Protein AF-A0A7Z9QM88-F1 (afdb_monomer_lite)

Sequence (132 aa):
MKSFKELIENFIAEDSPVNSVGGGSIAGIGVGPDGEPGFRRAPLLRRKKRRKKFANYEVFVVNSKDYLNCLTAKNNSDRYSKFIHHEETAKKISEYAENNPGAPIIVEDESTGAMTYLKLGRDNLLSNMYGR

Radius of gyration: 27.77 Å; chains: 1; bounding box: 55×64×59 Å

Secondary structure (DSSP, 8-state):
---HHHHHHHHHHS------TTSS--TTS--STT---SS-HHHHHT---PPPEETTEEEEEE-HHHHHHHHSPPPTT--GGGT---HHHHHHHHHHHHHSTT--EEEEETTT--EEEEE--TT-HHHHHHT-

Foldseek 3Di:
DDDPVVVVVCVVVPDPPPPVVVPPDDPACQHDPNRDHDDDPVVVVPPPVDADDDPNHGEQEAEPQLVVLLVPADDPPDQSCVSGVPVVSSVVQVVVCVVDVFDWYKYAHPPPRDIDTSGHGCPDPVCVVVPD

pLDDT: mean 74.94, std 18.2, range [41.41, 96.5]

Structure (mmCIF, N/CA/C/O backbone):
data_AF-A0A7Z9QM88-F1
#
_entry.id   AF-A0A7Z9QM88-F1
#
loop_
_atom_site.group_PDB
_atom_site.id
_atom_site.type_symbol
_atom_site.label_atom_id
_atom_site.label_alt_id
_atom_site.label_comp_id
_atom_site.label_asym_id
_atom_site.label_entity_id
_atom_site.label_seq_id
_atom_site.pdbx_PDB_ins_code
_atom_site.Cartn_x
_atom_site.Cartn_y
_atom_site.Cartn_z
_atom_site.occupancy
_atom_site.B_iso_or_equiv
_atom_site.auth_seq_id
_atom_site.auth_comp_id
_atom_site.auth_asym_id
_atom_site.auth_atom_id
_atom_site.pdbx_PDB_model_num
ATOM 1 N N . MET A 1 1 ? -36.911 -54.981 -30.379 1.00 57.72 1 MET A N 1
ATOM 2 C CA . MET A 1 1 ? -36.050 -53.935 -29.782 1.00 57.72 1 MET A CA 1
ATOM 3 C C . MET A 1 1 ? -35.854 -52.868 -30.838 1.00 57.72 1 MET A C 1
ATOM 5 O O . MET A 1 1 ? -35.520 -53.244 -31.953 1.00 57.72 1 MET A O 1
ATOM 9 N N . LYS A 1 2 ? -36.135 -51.595 -30.534 1.00 62.03 2 LYS A N 1
ATOM 10 C CA . LYS A 1 2 ? -35.922 -50.503 -31.496 1.00 62.03 2 LYS A CA 1
ATOM 11 C C . LYS A 1 2 ? -34.424 -50.354 -31.760 1.00 62.03 2 LYS A C 1
ATOM 13 O O . LYS A 1 2 ? -33.626 -50.456 -30.827 1.00 62.03 2 LYS A O 1
ATOM 18 N N . SER A 1 3 ? -34.058 -50.174 -33.022 1.00 69.12 3 SER A N 1
ATOM 19 C CA . SER A 1 3 ? -32.667 -49.997 -33.438 1.00 69.12 3 SER A CA 1
ATOM 20 C C . SER A 1 3 ? -32.133 -48.661 -32.918 1.00 69.12 3 SER A C 1
ATOM 22 O O . SER A 1 3 ? -32.855 -47.667 -32.895 1.00 69.12 3 SER A O 1
ATOM 24 N N . PHE A 1 4 ? -30.852 -48.596 -32.545 1.00 72.12 4 PHE A N 1
ATOM 25 C CA . PHE A 1 4 ? -30.204 -47.336 -32.149 1.00 72.12 4 PHE A CA 1
ATOM 26 C C . PHE A 1 4 ? -30.321 -46.262 -33.247 1.00 72.12 4 PHE A C 1
ATOM 28 O O . PHE A 1 4 ? -30.406 -45.073 -32.957 1.00 72.12 4 PHE A O 1
ATOM 35 N N . LYS A 1 5 ? -30.411 -46.694 -34.513 1.00 71.12 5 LYS A N 1
ATOM 36 C CA . LYS A 1 5 ? -30.627 -45.821 -35.670 1.00 71.12 5 LYS A CA 1
ATOM 37 C C . LYS A 1 5 ? -32.025 -45.184 -35.675 1.00 71.12 5 LYS A C 1
ATOM 39 O O . LYS A 1 5 ? -32.123 -43.984 -35.883 1.00 71.12 5 LYS A O 1
ATOM 44 N N . GLU A 1 6 ? -33.067 -45.952 -35.343 1.00 69.12 6 GLU A N 1
ATOM 45 C CA . GLU A 1 6 ? -34.442 -45.435 -35.199 1.00 69.12 6 GLU A CA 1
ATOM 46 C C . GLU A 1 6 ? -34.578 -44.493 -33.996 1.00 69.12 6 GLU A C 1
ATOM 48 O O . GLU A 1 6 ? -35.414 -43.595 -33.990 1.00 69.12 6 GLU A O 1
ATOM 53 N N . LEU A 1 7 ? -33.773 -44.692 -32.950 1.00 68.69 7 LEU A N 1
ATOM 54 C CA . LEU A 1 7 ? -33.788 -43.832 -31.767 1.00 68.69 7 LEU A CA 1
ATOM 55 C C . LEU A 1 7 ? -33.165 -42.460 -32.070 1.00 68.69 7 LEU A C 1
ATOM 57 O O . LEU A 1 7 ? -33.707 -41.446 -31.645 1.00 68.69 7 LEU A O 1
ATOM 61 N N . ILE A 1 8 ? -32.087 -42.427 -32.862 1.00 70.81 8 ILE A N 1
ATOM 62 C CA . ILE A 1 8 ? -31.484 -41.182 -33.360 1.00 70.81 8 ILE A CA 1
ATOM 63 C C . ILE A 1 8 ? -32.417 -40.469 -34.348 1.00 70.81 8 ILE A C 1
ATOM 65 O O . ILE A 1 8 ? -32.580 -39.258 -34.246 1.00 70.81 8 ILE A O 1
ATOM 69 N N . GLU A 1 9 ? -33.050 -41.193 -35.275 1.00 65.12 9 GLU A N 1
ATOM 70 C CA . GLU A 1 9 ? -33.986 -40.593 -36.238 1.00 65.12 9 GLU A CA 1
ATOM 71 C C . GLU A 1 9 ? -35.195 -39.958 -35.549 1.00 65.12 9 GLU A C 1
ATOM 73 O O . GLU A 1 9 ? -35.526 -38.821 -35.867 1.00 65.12 9 GLU A O 1
ATOM 78 N N . ASN A 1 10 ? -35.794 -40.616 -34.552 1.00 63.62 10 ASN A N 1
ATOM 79 C CA . ASN A 1 10 ? -36.896 -40.021 -33.789 1.00 63.62 10 ASN A CA 1
ATOM 80 C C . ASN A 1 10 ? -36.445 -38.803 -32.964 1.00 63.62 10 ASN A C 1
ATOM 82 O O . ASN A 1 10 ? -37.188 -37.837 -32.872 1.00 63.62 10 ASN A O 1
ATOM 86 N N . PHE A 1 11 ? -35.221 -38.800 -32.423 1.00 64.81 11 PHE A N 1
ATOM 87 C CA . PHE A 1 11 ? -34.681 -37.653 -31.676 1.00 64.81 11 PHE A CA 1
ATOM 88 C C . PHE A 1 11 ? -34.380 -36.431 -32.564 1.00 64.81 11 PHE A C 1
ATOM 90 O O . PHE A 1 11 ? -34.312 -35.308 -32.075 1.00 64.81 11 PHE A O 1
ATOM 97 N N . ILE A 1 12 ? -34.157 -36.644 -33.864 1.00 62.44 12 ILE A N 1
ATOM 98 C CA . ILE A 1 12 ? -33.917 -35.573 -34.843 1.00 62.44 12 ILE A CA 1
ATOM 99 C C . ILE A 1 12 ? -35.228 -35.148 -35.532 1.00 62.44 12 ILE A C 1
ATOM 101 O O . ILE A 1 12 ? -35.357 -33.986 -35.915 1.00 62.44 12 ILE A O 1
ATOM 105 N N . ALA A 1 13 ? -36.189 -36.065 -35.697 1.00 57.75 13 ALA A N 1
ATOM 106 C CA . ALA A 1 13 ? -37.441 -35.835 -36.421 1.00 57.75 13 ALA A CA 1
ATOM 107 C C . ALA A 1 13 ? -38.603 -35.340 -35.539 1.00 57.75 13 ALA A C 1
ATOM 109 O O . ALA A 1 13 ? -39.442 -34.587 -36.031 1.00 57.75 13 ALA A O 1
ATOM 110 N N . GLU A 1 14 ? -38.659 -35.717 -34.258 1.00 54.06 14 GLU A N 1
ATOM 111 C CA . GLU A 1 14 ? -39.598 -35.148 -33.288 1.00 54.06 14 GLU A CA 1
ATOM 112 C C . GLU A 1 14 ? -38.903 -34.043 -32.496 1.00 54.06 14 GLU A C 1
ATOM 114 O O . GLU A 1 14 ? -38.183 -34.290 -31.533 1.00 54.06 14 GLU A O 1
ATOM 119 N N . ASP A 1 15 ? -39.161 -32.808 -32.921 1.00 54.88 15 ASP A N 1
ATOM 120 C CA . ASP A 1 15 ? -38.884 -31.604 -32.149 1.00 54.88 15 ASP A CA 1
ATOM 121 C C . ASP A 1 15 ? -37.387 -31.408 -31.852 1.00 54.88 15 ASP A C 1
ATOM 123 O O . ASP A 1 15 ? -36.917 -31.399 -30.711 1.00 54.88 15 ASP A O 1
ATOM 127 N N . SER A 1 16 ? -36.618 -31.093 -32.904 1.00 41.41 16 SER A N 1
ATOM 128 C CA . SER A 1 16 ? -35.575 -30.082 -32.707 1.00 41.41 16 SER A CA 1
ATOM 129 C C . SER A 1 16 ? -36.221 -28.970 -31.879 1.00 41.41 16 SER A C 1
ATOM 131 O O . SER A 1 16 ? -37.258 -28.481 -32.335 1.00 41.41 16 SER A O 1
ATOM 133 N N . PRO A 1 17 ? -35.707 -28.573 -30.701 1.00 46.41 17 PRO A N 1
ATOM 134 C CA . PRO A 1 17 ? -36.257 -27.431 -30.002 1.00 46.41 17 PRO A CA 1
ATOM 135 C C . PRO A 1 17 ? -35.959 -26.218 -30.879 1.00 46.41 17 PRO A C 1
ATOM 137 O O . PRO A 1 17 ? -34.947 -25.544 -30.724 1.00 46.41 17 PRO A O 1
ATOM 140 N N . VAL A 1 18 ? -36.829 -25.961 -31.853 1.00 47.91 18 VAL A N 1
ATOM 141 C CA . VAL A 1 18 ? -36.898 -24.730 -32.614 1.00 47.91 18 VAL A CA 1
ATOM 142 C C . VAL A 1 18 ? -37.536 -23.770 -31.635 1.00 47.91 18 VAL A C 1
ATOM 144 O O . VAL A 1 18 ? -38.703 -23.403 -31.706 1.00 47.91 18 VAL A O 1
ATOM 147 N N . ASN A 1 19 ? -36.719 -23.334 -30.686 1.00 51.91 19 ASN A N 1
ATOM 148 C CA . ASN A 1 19 ? -36.870 -22.064 -30.016 1.00 51.91 19 ASN A CA 1
ATOM 149 C C . ASN A 1 19 ? -36.624 -20.960 -31.056 1.00 51.91 19 ASN A C 1
ATOM 151 O O . ASN A 1 19 ? -35.734 -20.125 -30.910 1.00 51.91 19 ASN A O 1
ATOM 155 N N . SER A 1 20 ? -37.437 -20.944 -32.118 1.00 52.47 20 SER A N 1
ATOM 156 C CA . SER A 1 20 ? -37.607 -19.783 -32.976 1.00 52.47 20 SER A CA 1
ATOM 157 C C . SER A 1 20 ? -38.345 -18.733 -32.156 1.00 52.47 20 SER A C 1
ATOM 159 O O . SER A 1 20 ? -39.539 -18.483 -32.284 1.00 52.47 20 SER A O 1
ATOM 161 N N . VAL A 1 21 ? -37.594 -18.117 -31.254 1.00 50.94 21 VAL A N 1
ATOM 162 C CA . VAL A 1 21 ? -37.956 -16.908 -30.535 1.00 50.94 21 VAL A CA 1
ATOM 163 C C . VAL A 1 21 ? -37.594 -15.730 -31.447 1.00 50.94 21 VAL A C 1
ATOM 165 O O . VAL A 1 21 ? -36.744 -14.899 -31.148 1.00 50.94 21 VAL A O 1
ATOM 168 N N . GLY A 1 22 ? -38.183 -15.720 -32.641 1.00 49.12 22 GLY A N 1
ATOM 169 C CA . GLY A 1 22 ? -37.988 -14.678 -33.655 1.00 49.12 22 GLY A CA 1
ATOM 170 C C . GLY A 1 22 ? -39.256 -13.875 -33.948 1.00 49.12 22 GLY A C 1
ATOM 171 O O . GLY A 1 22 ? -39.210 -12.896 -34.683 1.00 49.12 22 GLY A O 1
ATOM 172 N N . GLY A 1 23 ? -40.397 -14.266 -33.374 1.00 48.84 23 GLY A N 1
ATOM 173 C CA . GLY A 1 23 ? -41.693 -13.619 -33.579 1.00 48.84 23 GLY A CA 1
ATOM 174 C C . GLY A 1 23 ? -41.954 -12.492 -32.584 1.00 48.84 23 GLY A C 1
ATOM 175 O O . GLY A 1 23 ? -42.834 -12.637 -31.748 1.00 48.84 23 GLY A O 1
ATOM 176 N N . GLY A 1 24 ? -41.141 -11.432 -32.636 1.00 51.56 24 GLY A N 1
ATOM 177 C CA . GLY A 1 24 ? -41.333 -10.039 -32.173 1.00 51.56 24 GLY A CA 1
ATOM 178 C C . GLY A 1 24 ? -42.417 -9.609 -31.159 1.00 51.56 24 GLY A C 1
ATOM 179 O O . GLY A 1 24 ? -42.832 -8.455 -31.211 1.00 51.56 24 GLY A O 1
ATOM 180 N N . SER A 1 25 ? -42.923 -10.445 -30.250 1.00 49.22 25 SE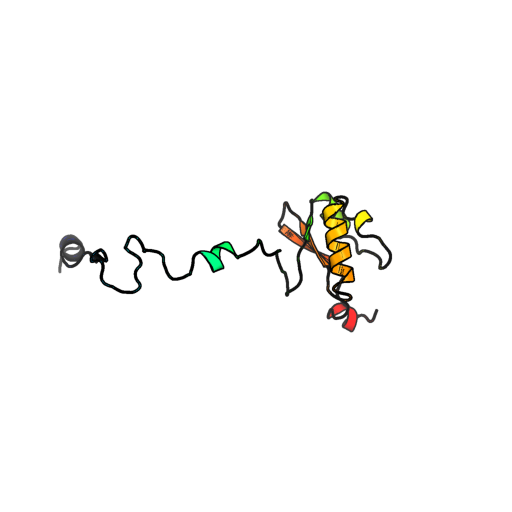R A N 1
ATOM 181 C CA . SER A 1 25 ? -44.001 -10.062 -29.314 1.00 49.22 25 SER A CA 1
ATOM 182 C C . SER A 1 25 ? -43.891 -10.692 -27.920 1.00 49.22 25 SER A C 1
ATOM 184 O O . SER A 1 25 ? -44.776 -10.508 -27.088 1.00 49.22 25 SER A O 1
ATOM 186 N N . ILE A 1 26 ? -42.790 -11.388 -27.618 1.00 46.53 26 ILE A N 1
ATOM 187 C CA . ILE A 1 26 ? -42.512 -11.901 -26.269 1.00 46.53 26 ILE A CA 1
ATOM 188 C C . ILE A 1 26 ? -41.725 -10.834 -25.499 1.00 46.53 26 ILE A C 1
ATOM 190 O O . ILE A 1 26 ? -40.528 -10.632 -25.719 1.00 46.53 26 ILE A O 1
ATOM 194 N N . ALA A 1 27 ? -42.412 -10.134 -24.595 1.00 48.75 27 ALA A N 1
ATOM 195 C CA . ALA A 1 27 ? -41.799 -9.177 -23.682 1.00 48.75 27 ALA A CA 1
ATOM 196 C C . ALA A 1 27 ? -40.774 -9.894 -22.784 1.00 48.75 27 ALA A C 1
ATOM 198 O O . ALA A 1 27 ? -41.144 -10.663 -21.901 1.00 48.75 27 ALA A O 1
ATOM 199 N N . GLY A 1 28 ? -39.482 -9.646 -23.020 1.00 51.34 28 GLY A N 1
ATOM 200 C CA . GLY A 1 28 ? -38.397 -10.087 -22.134 1.00 51.34 28 GLY A CA 1
ATOM 201 C C . GLY A 1 28 ? -37.245 -10.855 -22.783 1.00 51.34 28 GLY A C 1
ATOM 202 O O . GLY A 1 28 ? -36.259 -11.102 -22.097 1.00 51.34 28 GLY A O 1
ATOM 203 N N . ILE A 1 29 ? -37.315 -11.202 -24.073 1.00 49.94 29 ILE A N 1
ATOM 204 C CA . ILE A 1 29 ? -36.311 -12.089 -24.698 1.00 49.94 29 ILE A CA 1
ATOM 205 C C . ILE A 1 29 ? -35.331 -11.391 -25.662 1.00 49.94 29 ILE A C 1
ATOM 207 O O . ILE A 1 29 ? -34.378 -12.006 -26.124 1.00 49.94 29 ILE A O 1
ATOM 211 N N . GLY A 1 30 ? -35.508 -10.086 -25.904 1.00 52.19 30 GLY A N 1
ATOM 212 C CA . GLY A 1 30 ? -34.460 -9.229 -26.472 1.00 52.19 30 GLY A CA 1
ATOM 213 C C . GLY A 1 30 ? -34.168 -9.397 -27.967 1.00 52.19 30 GLY A C 1
ATOM 214 O O . GLY A 1 30 ? -33.007 -9.309 -28.351 1.00 52.19 30 GLY A O 1
ATOM 215 N N . VAL A 1 31 ? -35.179 -9.595 -28.822 1.00 51.69 31 VAL A N 1
ATOM 216 C CA . VAL A 1 31 ? -34.986 -9.630 -30.287 1.00 51.69 31 VAL A CA 1
ATOM 217 C C . VAL A 1 31 ? -35.862 -8.567 -30.959 1.00 51.69 31 VAL A C 1
ATOM 219 O O . VAL A 1 31 ? -37.043 -8.776 -31.219 1.00 51.69 31 VAL A O 1
ATOM 222 N N . GLY A 1 32 ? -35.277 -7.392 -31.184 1.00 48.47 32 GLY A N 1
ATOM 223 C CA . GLY A 1 32 ? -35.864 -6.228 -31.856 1.00 48.47 32 GLY A CA 1
ATOM 224 C C . GLY A 1 32 ? -34.818 -5.108 -31.978 1.00 48.47 32 GLY A C 1
ATOM 225 O O . GLY A 1 32 ? -33.732 -5.247 -31.424 1.00 48.47 32 GLY A O 1
ATOM 226 N N . PRO A 1 33 ? -35.083 -3.993 -32.677 1.00 51.25 33 PRO A N 1
ATOM 227 C CA . PRO A 1 33 ? -34.171 -2.838 -32.704 1.00 51.25 33 PRO A CA 1
ATOM 228 C C . PRO A 1 33 ? -33.999 -2.171 -31.322 1.00 51.25 33 PRO A C 1
ATOM 230 O O . PRO A 1 33 ? -32.973 -1.543 -31.074 1.00 51.25 33 PRO A O 1
ATOM 233 N N . ASP A 1 34 ? -34.945 -2.405 -30.405 1.00 51.03 34 ASP A N 1
ATOM 234 C CA . ASP A 1 34 ? -34.849 -2.143 -28.956 1.00 51.03 34 ASP A CA 1
ATOM 235 C C . ASP A 1 34 ? -34.380 -3.384 -28.157 1.00 51.03 34 ASP A C 1
ATOM 237 O O . ASP A 1 34 ? -34.601 -3.511 -26.951 1.00 51.03 34 ASP A O 1
ATOM 241 N N . GLY A 1 35 ? -33.760 -4.343 -28.849 1.00 55.16 35 GLY A N 1
ATOM 242 C CA . GLY A 1 35 ? -33.271 -5.627 -28.361 1.00 55.16 35 GLY A CA 1
ATOM 243 C C . GLY A 1 35 ? -32.024 -5.492 -27.508 1.00 55.16 35 GLY A C 1
ATOM 244 O O . GLY A 1 35 ? -30.939 -5.915 -27.899 1.00 55.16 35 GLY A O 1
ATOM 245 N N . GLU A 1 36 ? -32.190 -4.953 -26.307 1.00 61.72 36 GLU A N 1
ATOM 246 C CA . GLU A 1 36 ? -31.201 -5.132 -25.258 1.00 61.72 36 GLU A CA 1
ATOM 247 C C . GLU A 1 36 ? -31.800 -5.824 -24.033 1.00 61.72 36 GLU A C 1
ATOM 249 O O . GLU A 1 36 ? -32.789 -5.356 -23.460 1.00 61.72 36 GLU A O 1
ATOM 254 N N . PRO A 1 37 ? -31.181 -6.928 -23.583 1.00 51.75 37 PRO A N 1
ATOM 255 C CA . PRO A 1 37 ? -31.447 -7.510 -22.282 1.00 51.75 37 PRO A CA 1
ATOM 256 C C . PRO A 1 37 ? -31.279 -6.466 -21.164 1.00 51.75 37 PRO A C 1
ATOM 258 O O . PRO A 1 37 ? -30.174 -6.031 -20.849 1.00 51.75 37 PRO A O 1
ATOM 261 N N . GLY A 1 38 ? -32.386 -6.096 -20.521 1.00 52.88 38 GLY A N 1
ATOM 262 C CA . GLY A 1 38 ? -32.506 -6.094 -19.058 1.00 52.88 38 GLY A CA 1
ATOM 263 C C . GLY A 1 38 ? -31.683 -5.116 -18.210 1.00 52.88 38 GLY A C 1
ATOM 264 O O . GLY A 1 38 ? -31.834 -5.147 -16.995 1.00 52.88 38 GLY A O 1
ATOM 265 N N . PHE A 1 39 ? -30.872 -4.223 -18.772 1.00 49.47 39 PHE A N 1
ATOM 266 C CA . PHE A 1 39 ? -30.289 -3.098 -18.037 1.00 49.47 39 PHE A CA 1
ATOM 267 C C . PHE A 1 39 ? -30.193 -1.890 -18.961 1.00 49.47 39 PHE A C 1
ATOM 269 O O . PHE A 1 39 ? -29.672 -1.989 -20.067 1.00 49.47 39 PHE A O 1
ATOM 276 N N . ARG A 1 40 ? -30.640 -0.714 -18.496 1.00 53.56 40 ARG A N 1
ATOM 277 C CA . ARG A 1 40 ? -30.309 0.561 -19.154 1.00 53.56 40 ARG A CA 1
ATOM 278 C C . ARG A 1 40 ? -28.795 0.541 -19.457 1.00 53.56 40 ARG A C 1
ATOM 280 O O . ARG A 1 40 ? -28.013 0.252 -18.554 1.00 53.56 40 ARG A O 1
ATOM 287 N N . ARG A 1 41 ? -28.354 0.872 -20.679 1.00 53.72 41 ARG A N 1
ATOM 288 C CA . ARG A 1 41 ? -26.911 0.968 -21.023 1.00 53.72 41 ARG A CA 1
ATOM 289 C C . ARG A 1 41 ? -26.113 1.784 -19.990 1.00 53.72 41 ARG A C 1
ATOM 291 O O . ARG A 1 41 ? -24.955 1.497 -19.699 1.00 53.72 41 ARG A O 1
ATOM 298 N N . ALA A 1 42 ? -26.760 2.777 -19.373 1.00 56.38 42 ALA A N 1
ATOM 299 C CA . ALA A 1 42 ? -26.167 3.682 -18.394 1.00 56.38 42 ALA A CA 1
ATOM 300 C C . ALA A 1 42 ? -25.572 3.000 -17.132 1.00 56.38 42 ALA A C 1
ATOM 302 O O . ALA A 1 42 ? -24.403 3.251 -16.853 1.00 56.38 42 ALA A O 1
ATOM 303 N N . PRO A 1 43 ? -26.280 2.171 -16.335 1.00 54.81 43 PRO A N 1
ATOM 304 C CA . PRO A 1 43 ? -25.693 1.492 -15.172 1.00 54.81 43 PRO A CA 1
ATOM 305 C C . PRO A 1 43 ? -24.541 0.526 -15.493 1.00 54.81 43 PRO A 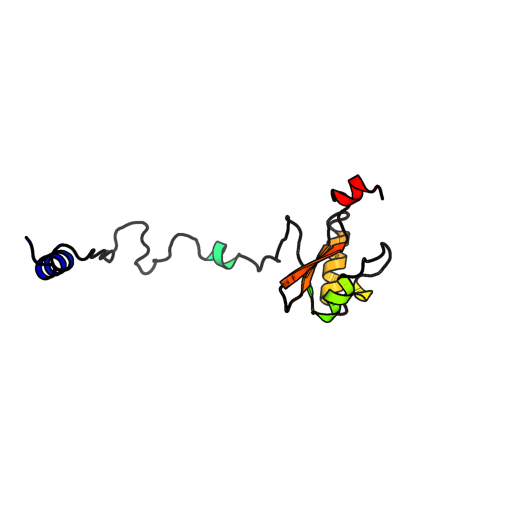C 1
ATOM 307 O O . PRO A 1 43 ? -23.609 0.446 -14.694 1.00 54.81 43 PRO A O 1
ATOM 310 N N . LEU A 1 44 ? -24.550 -0.148 -16.649 1.00 55.81 44 LEU A N 1
ATOM 311 C CA . LEU A 1 44 ? -23.447 -1.025 -17.074 1.00 55.81 44 LEU A CA 1
ATOM 312 C C . LEU A 1 44 ? -22.192 -0.224 -17.459 1.00 55.81 44 LEU A C 1
ATOM 314 O O . LEU A 1 44 ? -21.095 -0.537 -16.999 1.00 55.81 44 LEU A O 1
ATOM 318 N N . LEU A 1 45 ? -22.358 0.868 -18.214 1.00 57.53 45 LEU A N 1
ATOM 319 C CA . LEU A 1 45 ? -21.264 1.777 -18.586 1.00 57.53 45 LEU A CA 1
ATOM 320 C C . LEU A 1 45 ? -20.732 2.594 -17.391 1.00 57.53 45 LEU A C 1
ATOM 322 O O . LEU A 1 45 ? -19.567 2.982 -17.363 1.00 57.53 45 LEU A O 1
ATOM 326 N N . ARG A 1 46 ? -21.564 2.835 -16.366 1.00 54.47 46 ARG A N 1
ATOM 327 C CA . ARG A 1 46 ? -21.196 3.556 -15.131 1.00 54.47 46 ARG A CA 1
ATOM 328 C C . ARG A 1 46 ? -20.520 2.686 -14.080 1.00 54.47 46 ARG A C 1
ATOM 330 O O . ARG A 1 46 ? -20.257 3.180 -12.979 1.00 54.47 46 ARG A O 1
ATOM 337 N N . ARG A 1 47 ? -20.163 1.437 -14.387 1.00 59.19 47 ARG A N 1
ATOM 338 C CA . ARG A 1 47 ? -19.225 0.674 -13.558 1.00 59.19 47 ARG A CA 1
ATOM 339 C C . ARG A 1 47 ? -17.819 1.261 -13.740 1.00 59.19 47 ARG A C 1
ATOM 341 O O . ARG A 1 47 ? -16.939 0.617 -14.300 1.00 59.19 47 ARG A O 1
ATOM 348 N N . LYS A 1 48 ? -17.621 2.509 -13.270 1.00 57.56 48 LYS A N 1
ATOM 349 C CA . LYS A 1 48 ? -16.312 3.157 -13.077 1.00 57.56 48 LYS A CA 1
ATOM 350 C C . LYS A 1 48 ? -15.366 2.081 -12.579 1.00 57.56 48 LYS A C 1
ATOM 352 O O . LYS A 1 48 ? -15.745 1.382 -11.642 1.00 57.56 48 LYS A O 1
ATOM 357 N N . LYS A 1 49 ? -14.199 1.937 -13.214 1.00 60.53 49 LYS A N 1
ATOM 358 C CA . LYS A 1 49 ? -13.171 0.931 -12.911 1.00 60.53 49 LYS A CA 1
ATOM 359 C C . LYS A 1 49 ? -12.945 0.884 -11.395 1.00 60.53 49 LYS A C 1
ATOM 361 O O . LYS A 1 49 ? -12.207 1.698 -10.845 1.00 60.53 49 LYS A O 1
ATOM 366 N N . ARG A 1 50 ? -13.682 0.009 -10.701 1.00 70.25 50 ARG A N 1
ATOM 367 C CA . ARG A 1 50 ? -13.626 -0.093 -9.243 1.00 70.25 50 ARG A CA 1
ATOM 368 C C . ARG A 1 50 ? -12.258 -0.673 -8.945 1.00 70.25 50 ARG A C 1
ATOM 370 O O . ARG A 1 50 ? -11.881 -1.677 -9.550 1.00 70.25 50 ARG A O 1
ATOM 377 N N . ARG A 1 51 ? -11.511 -0.019 -8.058 1.00 81.25 51 ARG A N 1
ATOM 378 C CA . ARG A 1 51 ? -10.256 -0.580 -7.558 1.00 81.25 51 ARG A CA 1
ATOM 379 C C . ARG A 1 51 ? -10.541 -1.955 -6.962 1.00 81.25 51 ARG A C 1
ATOM 381 O O . ARG A 1 51 ? -11.630 -2.182 -6.420 1.00 81.25 51 ARG A O 1
ATOM 388 N N . LYS A 1 52 ? -9.579 -2.866 -7.105 1.00 90.81 52 LYS A N 1
ATOM 389 C CA . LYS A 1 52 ? -9.661 -4.183 -6.478 1.00 90.81 52 LYS A CA 1
ATOM 390 C C . LYS A 1 52 ? -9.820 -3.993 -4.971 1.00 90.81 52 LYS A C 1
ATOM 392 O O . LYS A 1 52 ? -9.266 -3.056 -4.394 1.00 90.81 52 LYS A O 1
ATOM 397 N N . LYS A 1 53 ? -10.618 -4.862 -4.359 1.00 92.81 53 LYS A N 1
ATOM 398 C CA . LYS A 1 53 ? -10.831 -4.869 -2.917 1.00 92.81 53 LYS A CA 1
ATOM 399 C C . LYS A 1 53 ? -10.523 -6.242 -2.349 1.00 92.81 53 LYS A C 1
ATOM 401 O O . LYS A 1 53 ? -10.862 -7.242 -2.975 1.00 92.81 53 LYS A O 1
ATOM 406 N N . PHE A 1 54 ? -9.962 -6.269 -1.151 1.00 92.12 54 PHE A N 1
ATOM 407 C CA . PHE A 1 54 ? -9.764 -7.472 -0.355 1.00 92.12 54 PHE A CA 1
ATOM 408 C C . PHE A 1 54 ? -10.267 -7.204 1.059 1.00 92.12 54 PHE A C 1
ATOM 410 O O . PHE A 1 54 ? -9.943 -6.170 1.639 1.00 92.12 54 PHE A O 1
ATOM 417 N N . ALA A 1 55 ? -11.105 -8.098 1.592 1.00 88.88 55 ALA A N 1
ATOM 418 C CA . ALA A 1 55 ? -11.739 -7.920 2.903 1.00 88.88 55 ALA A CA 1
ATOM 419 C C . ALA A 1 55 ? -12.356 -6.512 3.093 1.00 88.88 55 ALA A C 1
ATOM 421 O O . ALA A 1 55 ? -12.216 -5.893 4.139 1.00 88.88 55 ALA A O 1
ATOM 422 N N . ASN A 1 56 ? -13.018 -5.993 2.048 1.00 89.75 56 ASN A N 1
ATOM 423 C CA . ASN A 1 56 ? -13.619 -4.650 1.969 1.00 89.75 56 ASN A CA 1
ATOM 424 C C . ASN A 1 56 ? -12.645 -3.445 1.888 1.00 89.75 56 ASN A C 1
ATOM 426 O O . ASN A 1 56 ? -13.097 -2.325 1.629 1.00 89.75 56 ASN A O 1
ATOM 430 N N . TYR A 1 57 ? -11.334 -3.664 1.990 1.00 91.81 57 TYR A N 1
ATOM 431 C CA . TYR A 1 57 ? -10.296 -2.635 1.856 1.00 91.81 57 TYR A CA 1
ATOM 432 C C . TYR A 1 57 ? -9.745 -2.538 0.432 1.00 91.81 57 TYR A C 1
ATOM 434 O O . TYR A 1 57 ? -9.829 -3.498 -0.332 1.00 91.81 57 TYR A O 1
ATOM 442 N N . GLU A 1 58 ? -9.213 -1.372 0.049 1.00 92.81 58 GLU A N 1
ATOM 443 C CA . GLU A 1 58 ? -8.616 -1.172 -1.279 1.00 92.81 58 GLU A CA 1
ATOM 444 C C . GLU A 1 58 ? -7.262 -1.882 -1.415 1.00 92.81 58 GLU A C 1
ATOM 446 O O . GLU A 1 58 ? -6.450 -1.879 -0.490 1.00 92.81 58 GLU A O 1
ATOM 451 N N . VAL A 1 59 ? -7.028 -2.470 -2.592 1.00 95.19 59 VAL A N 1
ATOM 452 C CA . VAL A 1 59 ? -5.768 -3.130 -2.958 1.00 95.19 59 VAL A CA 1
ATOM 453 C C . VAL A 1 59 ? -5.023 -2.277 -3.980 1.00 95.19 59 VAL A C 1
ATOM 455 O O . VAL A 1 59 ? -5.588 -1.888 -5.009 1.00 95.19 59 VAL A O 1
ATOM 458 N N . PHE A 1 60 ? -3.749 -2.001 -3.701 1.00 95.06 60 PHE A N 1
ATOM 459 C CA . PHE A 1 60 ? -2.869 -1.212 -4.560 1.00 95.06 60 PHE A CA 1
ATOM 460 C C . PHE A 1 60 ? -1.943 -2.125 -5.356 1.00 95.06 60 PHE A C 1
ATOM 462 O O . PHE A 1 60 ? -1.127 -2.837 -4.781 1.00 95.06 60 PHE A O 1
ATOM 469 N N . VAL A 1 61 ? -2.059 -2.085 -6.682 1.00 94.75 61 VAL A N 1
ATOM 470 C CA . VAL A 1 61 ? -1.163 -2.827 -7.577 1.00 94.75 61 VAL A CA 1
ATOM 471 C C . VAL A 1 61 ? 0.160 -2.074 -7.700 1.00 94.75 61 VAL A C 1
ATOM 473 O O . VAL A 1 61 ? 0.156 -0.864 -7.950 1.00 94.75 61 VAL A O 1
ATOM 476 N N . VAL A 1 62 ? 1.274 -2.778 -7.516 1.00 95.06 62 VAL A N 1
ATOM 477 C CA . VAL A 1 62 ? 2.638 -2.241 -7.607 1.00 95.06 62 VAL A CA 1
ATOM 478 C C . VAL A 1 62 ? 3.522 -3.134 -8.475 1.00 95.06 62 VAL A C 1
ATOM 480 O O . VAL A 1 62 ? 3.210 -4.301 -8.708 1.00 95.06 62 VAL A O 1
ATOM 483 N N . ASN A 1 63 ? 4.661 -2.591 -8.903 1.00 95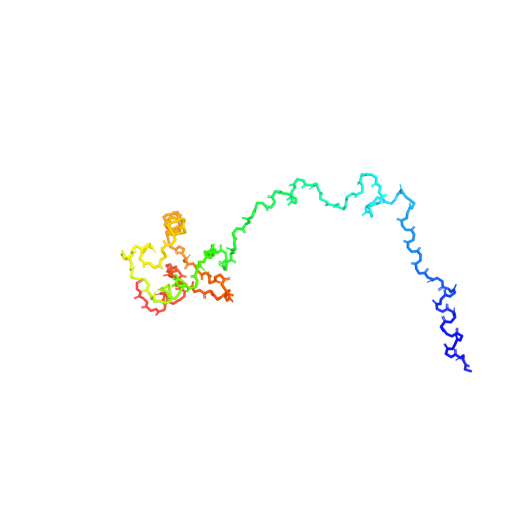.88 63 ASN A N 1
ATOM 484 C CA . ASN A 1 63 ? 5.691 -3.364 -9.584 1.00 95.88 63 ASN A CA 1
ATOM 485 C C . ASN A 1 63 ? 6.329 -4.396 -8.646 1.00 95.88 63 ASN A C 1
ATOM 487 O O . ASN A 1 63 ? 6.479 -4.151 -7.447 1.00 95.88 63 ASN A O 1
ATOM 491 N N . SER A 1 64 ? 6.799 -5.509 -9.202 1.00 94.31 64 SER A N 1
ATOM 492 C CA . SER A 1 64 ? 7.428 -6.593 -8.444 1.00 94.31 64 SER A CA 1
ATOM 493 C C . SER A 1 64 ? 8.603 -6.150 -7.572 1.00 94.31 64 SE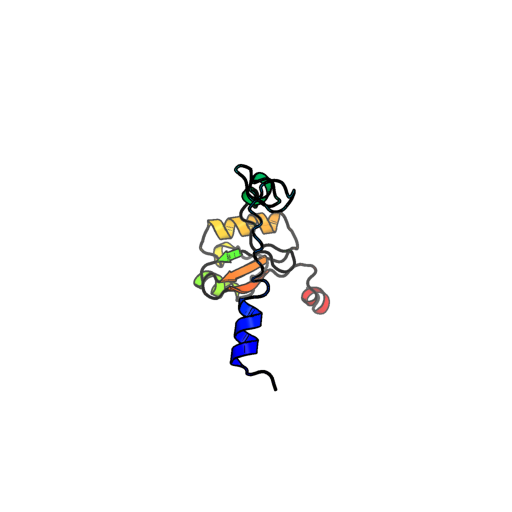R A C 1
ATOM 495 O O . SER A 1 64 ? 8.765 -6.658 -6.465 1.00 94.31 64 SER A O 1
ATOM 497 N N . LYS A 1 65 ? 9.401 -5.162 -8.001 1.00 93.31 65 LYS A N 1
ATOM 498 C CA . LYS A 1 65 ? 10.490 -4.618 -7.167 1.00 93.31 65 LYS A CA 1
ATOM 499 C C . LYS A 1 65 ? 9.962 -3.908 -5.918 1.00 93.31 65 LYS A C 1
ATOM 501 O O . LYS A 1 65 ? 10.472 -4.131 -4.823 1.00 93.31 65 LYS A O 1
ATOM 506 N N . ASP A 1 66 ? 8.927 -3.088 -6.079 1.00 93.62 66 ASP A N 1
ATOM 507 C CA . ASP A 1 66 ? 8.287 -2.371 -4.972 1.00 93.62 66 ASP A CA 1
ATOM 508 C C . ASP A 1 66 ? 7.550 -3.342 -4.039 1.00 93.62 66 ASP A C 1
ATOM 510 O O . ASP A 1 66 ? 7.587 -3.183 -2.818 1.00 93.62 66 ASP A O 1
ATOM 514 N N . TYR A 1 67 ? 6.940 -4.393 -4.596 1.00 94.50 67 TYR A N 1
ATOM 5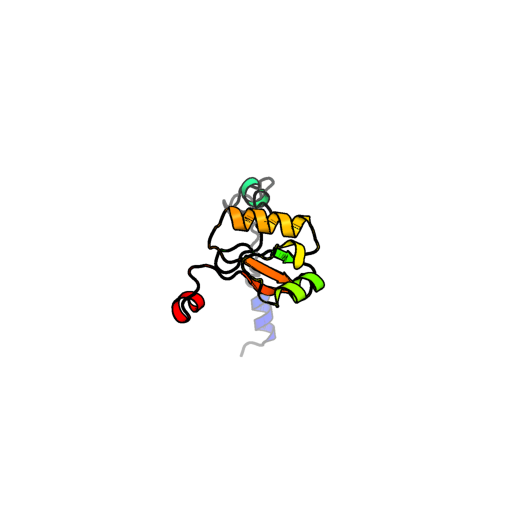15 C CA . TYR A 1 67 ? 6.305 -5.459 -3.822 1.00 94.50 67 TYR A CA 1
ATOM 516 C C . TYR A 1 67 ? 7.294 -6.150 -2.876 1.00 94.50 67 TYR A C 1
ATOM 518 O O . TYR A 1 67 ? 6.993 -6.316 -1.694 1.00 94.50 67 TYR A O 1
ATOM 526 N N . LEU A 1 68 ? 8.493 -6.497 -3.357 1.00 92.44 68 LEU A N 1
ATOM 527 C CA . LEU A 1 68 ? 9.527 -7.123 -2.526 1.00 92.44 68 LEU A CA 1
ATOM 528 C C . LEU A 1 68 ? 9.938 -6.230 -1.350 1.00 92.44 68 LEU A C 1
ATOM 530 O O . LEU A 1 68 ? 10.094 -6.721 -0.233 1.00 92.44 68 LEU A O 1
ATOM 534 N N . ASN A 1 69 ? 10.031 -4.914 -1.560 1.00 91.56 69 ASN A N 1
ATOM 535 C CA . ASN A 1 69 ? 10.284 -3.969 -0.471 1.00 91.56 69 ASN A CA 1
ATOM 536 C C . ASN A 1 69 ? 9.133 -3.966 0.551 1.00 91.56 69 ASN A C 1
ATOM 538 O O . ASN A 1 69 ? 9.379 -3.882 1.754 1.00 91.56 69 ASN A O 1
ATOM 542 N N . CYS A 1 70 ? 7.886 -4.110 0.092 1.00 90.44 70 CYS A N 1
ATOM 543 C CA . CYS A 1 70 ? 6.691 -4.154 0.941 1.00 90.44 70 CYS A CA 1
ATOM 544 C C . CYS A 1 70 ? 6.544 -5.449 1.757 1.00 90.44 70 CYS A C 1
ATOM 546 O O . CYS A 1 70 ? 5.742 -5.479 2.689 1.00 90.44 70 CYS A O 1
ATOM 548 N N . LEU A 1 71 ? 7.290 -6.514 1.435 1.00 88.62 71 LEU A N 1
ATOM 549 C CA . LEU A 1 71 ? 7.332 -7.724 2.267 1.00 88.62 71 LEU A CA 1
ATOM 550 C C . LEU A 1 71 ? 8.007 -7.462 3.613 1.00 88.62 71 LEU A C 1
ATOM 552 O O . LEU A 1 71 ? 7.687 -8.110 4.610 1.00 88.62 71 LEU A O 1
ATOM 556 N N . THR A 1 72 ? 8.941 -6.510 3.650 1.00 82.38 72 THR A N 1
ATOM 557 C CA . THR A 1 72 ? 9.531 -6.069 4.910 1.00 82.38 72 THR A CA 1
ATOM 558 C C . THR A 1 72 ? 8.533 -5.195 5.658 1.00 82.38 72 THR A C 1
ATOM 560 O O . THR A 1 72 ? 7.905 -4.304 5.083 1.00 82.38 72 THR A O 1
ATOM 563 N N . ALA A 1 73 ? 8.357 -5.458 6.955 1.00 68.00 73 ALA A N 1
ATOM 564 C CA . ALA A 1 73 ? 7.418 -4.694 7.761 1.00 68.00 73 ALA A CA 1
ATOM 565 C C . ALA A 1 73 ? 7.833 -3.217 7.792 1.00 68.00 73 ALA A C 1
ATOM 567 O O . ALA A 1 73 ? 8.929 -2.863 8.231 1.00 68.00 73 ALA A O 1
ATOM 568 N N . LYS A 1 74 ? 6.927 -2.346 7.350 1.00 79.88 74 LYS A N 1
ATOM 569 C CA . LYS A 1 74 ? 7.103 -0.901 7.429 1.00 79.88 74 LYS A CA 1
ATOM 570 C C . LYS A 1 74 ? 7.049 -0.447 8.893 1.00 79.88 74 LYS A C 1
ATOM 572 O O . LYS A 1 74 ? 6.070 -0.710 9.591 1.00 79.88 74 LYS A O 1
ATOM 577 N N . ASN A 1 75 ? 8.033 0.337 9.337 1.00 75.19 75 ASN A N 1
ATOM 578 C CA . ASN A 1 75 ? 7.938 1.017 10.631 1.00 75.19 75 ASN A CA 1
ATOM 579 C C . ASN A 1 75 ? 6.902 2.148 10.579 1.00 75.19 75 ASN A C 1
ATOM 581 O O . ASN A 1 75 ? 6.669 2.757 9.528 1.00 75.19 75 ASN A O 1
ATOM 585 N N . ASN A 1 76 ? 6.305 2.482 11.727 1.00 73.44 76 ASN A N 1
ATOM 586 C CA . ASN A 1 76 ? 5.230 3.479 11.817 1.00 73.44 76 ASN A CA 1
ATOM 587 C C . ASN A 1 76 ? 5.578 4.806 11.117 1.00 73.44 76 ASN A C 1
ATOM 589 O O . ASN A 1 76 ? 4.757 5.317 10.356 1.00 73.44 76 ASN A O 1
ATOM 593 N N . SER A 1 77 ? 6.813 5.289 11.284 1.00 78.38 77 SER A N 1
ATOM 594 C CA . SER A 1 77 ? 7.274 6.591 10.777 1.00 78.38 77 SER A CA 1
ATOM 595 C C . SER A 1 77 ? 7.859 6.572 9.365 1.00 78.38 77 SER A C 1
ATOM 597 O O . SER A 1 77 ? 8.108 7.635 8.800 1.00 78.38 77 SER A O 1
ATOM 599 N N . ASP A 1 78 ? 8.108 5.397 8.779 1.00 87.69 78 ASP A N 1
ATOM 600 C CA . ASP A 1 78 ? 8.670 5.344 7.428 1.00 87.69 78 ASP A CA 1
ATOM 601 C C . ASP A 1 78 ? 7.684 5.962 6.417 1.00 87.69 78 ASP A C 1
ATOM 603 O O . ASP A 1 78 ? 6.466 5.858 6.568 1.00 87.69 78 ASP A O 1
ATOM 607 N N . ARG A 1 79 ? 8.182 6.607 5.362 1.00 89.12 79 ARG A N 1
ATOM 608 C CA . ARG A 1 79 ? 7.329 7.125 4.277 1.00 89.12 79 ARG A CA 1
ATOM 609 C C . ARG A 1 79 ? 7.020 6.016 3.271 1.00 89.12 79 ARG A C 1
ATOM 611 O O . ARG A 1 79 ? 7.857 5.147 3.047 1.00 89.12 79 ARG A O 1
ATOM 618 N N . TYR A 1 80 ? 5.851 6.055 2.626 1.00 90.62 80 TYR A N 1
ATOM 619 C CA . TYR A 1 80 ? 5.490 5.054 1.607 1.00 90.62 80 TYR A CA 1
ATOM 620 C C . TYR A 1 80 ? 6.413 5.094 0.381 1.00 90.62 80 TYR A C 1
ATOM 622 O O . TYR A 1 80 ? 6.720 4.047 -0.182 1.00 90.62 80 TYR A O 1
ATOM 630 N N . SER A 1 81 ? 6.946 6.273 0.046 1.00 90.00 81 SER A N 1
ATOM 631 C CA . SER A 1 81 ? 7.921 6.465 -1.036 1.00 90.00 81 SER A CA 1
ATOM 632 C C . SER A 1 81 ? 9.253 5.733 -0.834 1.00 90.00 81 SER A C 1
ATOM 634 O O . SER A 1 81 ? 10.019 5.601 -1.778 1.00 90.00 81 SER A O 1
ATOM 636 N N . LYS A 1 82 ? 9.545 5.252 0.383 1.00 90.88 82 LYS A N 1
ATOM 637 C CA . LYS A 1 82 ? 10.729 4.424 0.665 1.00 90.88 82 LYS A CA 1
ATOM 638 C C . LYS A 1 82 ? 10.609 3.020 0.064 1.00 90.88 82 LYS A C 1
ATOM 640 O O . LYS A 1 82 ? 11.619 2.417 -0.273 1.00 90.88 82 LYS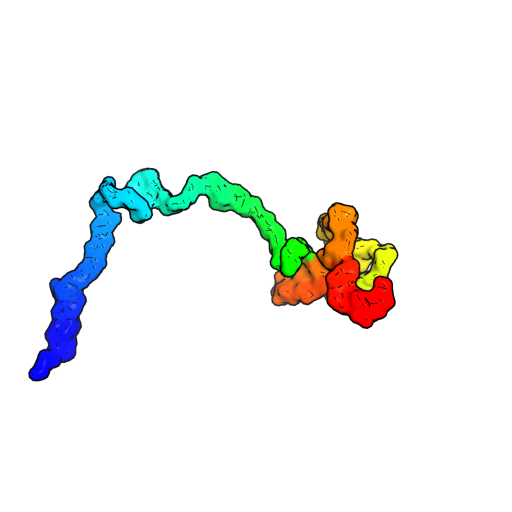 A O 1
ATOM 645 N N . PHE A 1 83 ? 9.389 2.491 -0.014 1.00 89.88 83 PHE A N 1
ATOM 646 C CA . PHE A 1 83 ? 9.125 1.121 -0.467 1.00 89.88 83 PHE A CA 1
ATOM 647 C C . PHE A 1 83 ? 8.585 1.096 -1.894 1.00 89.88 83 PHE A C 1
ATOM 649 O O . PHE A 1 83 ? 8.917 0.192 -2.657 1.00 89.88 83 PHE A O 1
ATOM 656 N N . ILE A 1 84 ? 7.762 2.093 -2.231 1.00 93.06 84 ILE A N 1
ATOM 657 C CA . ILE A 1 84 ? 7.080 2.225 -3.514 1.00 93.06 84 ILE A CA 1
ATOM 658 C C . ILE A 1 84 ? 7.704 3.399 -4.255 1.00 93.06 84 ILE A C 1
ATOM 660 O O . ILE A 1 84 ? 7.454 4.557 -3.913 1.00 93.06 84 ILE A O 1
ATOM 664 N N . HIS A 1 85 ? 8.518 3.096 -5.262 1.00 89.94 85 HIS A N 1
ATOM 665 C CA . HIS A 1 85 ? 9.256 4.103 -6.022 1.00 89.94 85 HIS A CA 1
ATOM 666 C C . HIS A 1 85 ? 8.368 4.809 -7.050 1.00 89.94 85 HIS A C 1
ATOM 668 O O . HIS A 1 85 ? 8.683 5.914 -7.489 1.00 89.94 85 HIS A O 1
ATOM 674 N N . HIS A 1 86 ? 7.232 4.208 -7.414 1.00 91.12 86 HIS A N 1
ATOM 675 C CA . HIS A 1 86 ? 6.248 4.864 -8.263 1.00 91.12 86 HIS A CA 1
ATOM 676 C C . HIS A 1 86 ? 5.491 5.961 -7.491 1.00 91.12 86 HIS A C 1
ATOM 678 O O . HIS A 1 86 ? 4.583 5.677 -6.700 1.00 91.12 86 HIS A O 1
ATOM 684 N N . GLU A 1 87 ? 5.851 7.223 -7.742 1.00 92.50 87 GLU A N 1
ATOM 685 C CA . GLU A 1 87 ? 5.380 8.393 -6.985 1.00 92.50 87 GLU A CA 1
ATOM 686 C C . GLU A 1 87 ? 3.851 8.500 -6.933 1.00 92.50 87 GLU A C 1
ATOM 688 O O . GLU A 1 87 ? 3.276 8.727 -5.865 1.00 92.50 87 GLU A O 1
ATOM 693 N N . GLU A 1 88 ? 3.161 8.252 -8.051 1.00 92.44 88 GLU A N 1
ATOM 694 C CA . GLU A 1 88 ? 1.699 8.325 -8.067 1.00 92.44 88 GLU A CA 1
ATOM 695 C C . GLU A 1 88 ? 1.048 7.299 -7.136 1.00 92.44 88 GLU A C 1
ATOM 697 O O . GLU A 1 88 ? -0.001 7.563 -6.548 1.00 92.44 88 GLU A O 1
ATOM 702 N N . THR A 1 89 ? 1.633 6.103 -7.033 1.00 92.44 89 THR A N 1
ATOM 703 C CA . THR A 1 89 ? 1.074 5.014 -6.225 1.00 92.44 89 THR A CA 1
ATOM 704 C C . THR A 1 89 ? 1.336 5.281 -4.754 1.00 92.44 89 THR A C 1
ATOM 706 O O . THR A 1 89 ? 0.417 5.172 -3.942 1.00 92.44 89 THR A O 1
ATOM 709 N N . ALA A 1 90 ? 2.549 5.731 -4.423 1.00 93.25 90 ALA A N 1
ATOM 710 C CA . ALA A 1 90 ? 2.895 6.163 -3.077 1.00 93.25 90 ALA A CA 1
ATOM 711 C C . ALA A 1 90 ? 1.978 7.299 -2.596 1.00 93.25 90 ALA A C 1
ATOM 713 O O . ALA A 1 90 ? 1.461 7.235 -1.482 1.00 93.25 90 ALA A O 1
ATOM 714 N N . LYS A 1 91 ? 1.703 8.297 -3.447 1.00 94.94 91 LYS A N 1
ATOM 715 C CA . LYS A 1 91 ? 0.790 9.400 -3.120 1.00 94.94 91 LYS A CA 1
ATOM 716 C C . LYS A 1 91 ? -0.647 8.921 -2.893 1.00 94.94 91 LYS A C 1
ATOM 718 O O . LYS A 1 91 ? -1.243 9.274 -1.880 1.00 94.94 91 LYS A O 1
ATOM 723 N N . LYS A 1 92 ? -1.175 8.055 -3.768 1.00 94.81 92 LYS A N 1
ATOM 724 C CA . LYS A 1 92 ? -2.516 7.452 -3.612 1.00 94.81 92 LYS A CA 1
ATOM 725 C C . LYS A 1 92 ? -2.648 6.673 -2.299 1.00 94.81 92 LYS A C 1
ATOM 727 O O . LYS A 1 92 ? -3.701 6.713 -1.667 1.00 94.81 92 LYS A O 1
ATOM 732 N N . ILE A 1 93 ? -1.595 5.966 -1.889 1.00 94.06 93 ILE A N 1
ATOM 733 C CA . ILE A 1 93 ? -1.568 5.224 -0.623 1.00 94.06 93 ILE A CA 1
ATOM 734 C C . ILE A 1 93 ? -1.526 6.178 0.573 1.00 94.06 93 ILE A C 1
ATOM 736 O O . ILE A 1 93 ? -2.245 5.946 1.543 1.00 94.06 93 ILE A O 1
ATOM 740 N N . SER A 1 94 ? -0.739 7.257 0.505 1.00 93.25 94 SER A N 1
ATOM 741 C CA . SER A 1 94 ? -0.728 8.302 1.538 1.00 93.25 94 SER A CA 1
ATOM 742 C C . SER A 1 94 ? -2.117 8.911 1.729 1.00 93.25 94 SER A C 1
ATOM 744 O O . SER A 1 94 ? -2.638 8.892 2.841 1.00 93.25 94 SER A O 1
ATOM 746 N N . GLU A 1 95 ? -2.758 9.345 0.639 1.00 95.00 95 GLU A N 1
ATOM 747 C CA . GLU A 1 95 ? -4.118 9.900 0.661 1.00 95.00 95 GLU A CA 1
ATOM 748 C C . GLU A 1 95 ? -5.123 8.898 1.251 1.00 95.00 95 GLU A C 1
ATOM 750 O O . GLU A 1 95 ? -5.984 9.254 2.056 1.00 95.00 95 GLU A O 1
ATOM 755 N N . TYR A 1 96 ? -5.017 7.615 0.893 1.00 93.94 96 TYR A N 1
ATOM 756 C CA . TYR A 1 96 ? -5.876 6.575 1.457 1.00 93.94 96 TYR A CA 1
ATOM 757 C C . TYR A 1 96 ? -5.647 6.376 2.963 1.00 93.94 96 TYR A C 1
ATOM 759 O O . TYR A 1 96 ? -6.616 6.233 3.711 1.00 93.94 96 TYR A O 1
ATOM 767 N N . ALA A 1 97 ? -4.390 6.387 3.411 1.00 91.75 97 ALA A N 1
ATOM 768 C CA . ALA A 1 97 ? -4.016 6.202 4.811 1.00 91.75 97 ALA A CA 1
ATOM 769 C C . ALA A 1 97 ? -4.455 7.373 5.704 1.00 91.75 97 ALA A C 1
ATOM 771 O O . ALA A 1 97 ? -4.824 7.149 6.857 1.00 91.75 97 ALA A O 1
ATOM 772 N N . GLU A 1 98 ? -4.425 8.597 5.175 1.00 92.38 98 GLU A N 1
ATOM 773 C CA . GLU A 1 98 ? -4.919 9.803 5.848 1.00 92.38 98 GLU A CA 1
ATOM 774 C C . GLU A 1 98 ? -6.445 9.780 5.992 1.00 92.38 98 GLU A C 1
ATOM 776 O O . GLU A 1 98 ? -6.966 10.038 7.075 1.00 92.38 98 GLU A O 1
ATOM 781 N N . ASN A 1 99 ? -7.159 9.388 4.932 1.00 94.25 99 ASN A N 1
ATOM 782 C CA . ASN A 1 99 ? -8.622 9.304 4.940 1.00 94.25 99 ASN A CA 1
ATOM 783 C C . ASN A 1 99 ? -9.165 8.120 5.758 1.00 94.25 99 ASN A C 1
ATOM 785 O O . ASN A 1 99 ? -10.316 8.147 6.187 1.00 94.25 99 ASN A O 1
ATOM 789 N N . ASN A 1 100 ? -8.363 7.072 5.970 1.00 91.19 100 ASN A N 1
ATOM 790 C CA . ASN A 1 100 ? -8.774 5.852 6.670 1.00 91.19 100 ASN A CA 1
ATOM 791 C C . ASN A 1 100 ? -7.783 5.508 7.793 1.00 91.19 100 ASN A C 1
ATOM 793 O O . ASN A 1 100 ? -7.068 4.498 7.718 1.00 91.19 100 ASN A O 1
ATOM 797 N N . PRO A 1 101 ? -7.721 6.329 8.857 1.00 85.00 101 PRO A N 1
ATOM 798 C CA . PRO A 1 101 ? -6.764 6.143 9.932 1.00 85.00 101 PRO A CA 1
ATOM 799 C C . PRO A 1 101 ? -7.145 4.886 10.724 1.00 85.00 101 PRO A C 1
ATOM 801 O O . PRO A 1 101 ? -8.015 4.925 11.588 1.00 85.00 101 PRO A O 1
ATOM 804 N N . GLY A 1 102 ? -6.483 3.765 10.439 1.00 86.62 102 GLY A N 1
ATOM 805 C CA . GLY A 1 102 ? -6.720 2.465 11.080 1.00 86.62 102 GLY A CA 1
ATOM 806 C C . GLY A 1 102 ? -7.078 1.342 10.111 1.00 86.62 102 GLY A C 1
ATOM 807 O O . GLY A 1 102 ? -7.012 0.181 10.507 1.00 86.62 102 GLY A O 1
ATOM 808 N N . ALA A 1 103 ? -7.376 1.666 8.850 1.00 89.75 103 ALA A N 1
ATOM 809 C CA . ALA A 1 103 ? -7.533 0.658 7.812 1.00 89.75 103 ALA A CA 1
ATOM 810 C C . ALA A 1 103 ? -6.178 0.007 7.468 1.00 89.75 103 ALA A C 1
ATOM 812 O O . ALA A 1 103 ? -5.145 0.691 7.471 1.00 89.75 103 ALA A O 1
ATOM 813 N N . PRO A 1 104 ? -6.164 -1.299 7.150 1.00 92.00 104 PRO A N 1
ATOM 814 C CA . PRO A 1 104 ? -5.000 -1.942 6.571 1.00 92.00 104 PRO A CA 1
ATOM 815 C C . PRO A 1 104 ? -4.723 -1.399 5.167 1.00 92.00 104 PRO A C 1
ATOM 817 O O . PRO A 1 104 ? -5.622 -0.948 4.450 1.00 92.00 104 PRO A O 1
ATOM 820 N N . ILE A 1 105 ? -3.457 -1.486 4.771 1.00 92.88 105 ILE A N 1
ATOM 821 C CA . ILE A 1 105 ? -2.996 -1.149 3.424 1.00 92.88 105 ILE A CA 1
ATOM 822 C C . ILE A 1 105 ? -2.479 -2.431 2.794 1.00 92.88 105 ILE A C 1
ATOM 824 O O . ILE A 1 105 ? -1.536 -3.039 3.307 1.00 92.88 105 ILE A O 1
ATOM 828 N N . ILE A 1 106 ? -3.115 -2.830 1.696 1.00 94.19 106 ILE A N 1
ATOM 829 C CA . ILE A 1 106 ? -2.849 -4.088 1.005 1.00 94.19 106 ILE A CA 1
ATOM 830 C C . ILE A 1 106 ? -2.230 -3.775 -0.349 1.00 94.19 106 ILE A C 1
ATOM 832 O O . ILE A 1 106 ? -2.726 -2.924 -1.090 1.00 94.19 106 ILE A O 1
ATOM 836 N N . VAL A 1 107 ? -1.149 -4.476 -0.661 1.00 95.12 107 VAL A N 1
ATOM 837 C CA . VAL A 1 107 ? -0.377 -4.302 -1.885 1.00 95.12 107 VAL A CA 1
ATOM 838 C C . VAL A 1 107 ? -0.385 -5.611 -2.668 1.00 95.12 107 VAL A C 1
ATOM 840 O O . VAL A 1 107 ? -0.207 -6.673 -2.078 1.00 95.12 107 VAL A O 1
ATOM 843 N N . GLU A 1 108 ? -0.608 -5.530 -3.977 1.00 95.44 108 GLU A N 1
ATOM 844 C CA . GLU A 1 108 ? -0.604 -6.654 -4.919 1.00 95.44 108 GLU A CA 1
ATOM 845 C C . GLU A 1 108 ? 0.561 -6.502 -5.901 1.00 95.44 108 GLU A C 1
ATOM 847 O O . GLU A 1 108 ? 0.740 -5.430 -6.482 1.00 95.44 108 GLU A O 1
ATOM 852 N N . ASP A 1 109 ? 1.327 -7.569 -6.108 1.00 96.50 109 ASP A N 1
ATOM 853 C CA . ASP A 1 109 ? 2.313 -7.637 -7.184 1.00 96.50 109 ASP A CA 1
ATOM 854 C C . ASP A 1 109 ? 1.621 -7.746 -8.548 1.00 96.50 109 ASP A C 1
ATOM 856 O O . ASP A 1 109 ? 0.803 -8.639 -8.773 1.00 96.50 109 ASP A O 1
ATOM 860 N N . GLU A 1 110 ? 1.986 -6.875 -9.486 1.00 95.19 110 GLU A N 1
ATOM 861 C CA . GLU A 1 110 ? 1.420 -6.858 -10.836 1.00 95.19 110 GLU A CA 1
ATOM 862 C C . GLU A 1 110 ? 1.683 -8.140 -11.642 1.00 95.19 110 GLU A C 1
ATOM 864 O O . GLU A 1 110 ? 0.880 -8.477 -12.512 1.00 95.19 110 GLU A O 1
ATOM 869 N N . SER A 1 111 ? 2.785 -8.849 -11.364 1.00 94.75 111 SER A N 1
ATOM 870 C CA . SER A 1 111 ? 3.213 -10.007 -12.161 1.00 94.75 111 SER A CA 1
ATOM 871 C C . SER A 1 111 ? 2.630 -11.332 -11.666 1.00 94.75 111 SER A C 1
ATOM 873 O O . SER A 1 111 ? 2.147 -12.138 -12.461 1.00 94.75 111 SER A O 1
ATOM 875 N N . THR A 1 112 ? 2.643 -11.552 -10.350 1.00 95.00 112 THR A N 1
ATOM 876 C CA . THR A 1 112 ? 2.198 -12.808 -9.729 1.00 95.00 112 THR A CA 1
ATOM 877 C C . THR A 1 112 ? 0.780 -12.738 -9.171 1.00 95.00 112 THR A C 1
ATOM 879 O O . THR A 1 112 ? 0.166 -13.778 -8.937 1.00 95.00 112 THR A O 1
ATOM 882 N N . GLY A 1 113 ? 0.254 -11.535 -8.917 1.00 93.62 113 GLY A N 1
ATOM 883 C CA . GLY A 1 113 ? -1.000 -11.338 -8.188 1.00 93.62 113 GLY A CA 1
ATOM 884 C C . GLY A 1 113 ? -0.898 -11.651 -6.690 1.00 93.62 113 GLY A C 1
ATOM 885 O O . GLY A 1 113 ? -1.918 -11.674 -5.998 1.00 93.62 113 GLY A O 1
ATOM 886 N N . ALA A 1 114 ? 0.310 -11.908 -6.173 1.00 94.69 114 ALA A N 1
ATOM 887 C CA . ALA A 1 114 ? 0.533 -12.119 -4.750 1.00 94.69 114 ALA A CA 1
ATOM 888 C C . ALA A 1 114 ? 0.200 -10.841 -3.968 1.00 94.69 114 ALA A C 1
ATOM 890 O O . ALA A 1 114 ? 0.529 -9.736 -4.399 1.00 94.69 114 ALA A O 1
ATOM 891 N N . MET A 1 115 ? -0.459 -10.991 -2.816 1.00 94.56 115 MET A N 1
ATOM 892 C CA . MET A 1 115 ? -0.882 -9.870 -1.977 1.00 94.56 115 MET A CA 1
ATOM 893 C C . MET A 1 115 ? -0.199 -9.910 -0.614 1.00 94.56 115 MET A C 1
ATOM 895 O O . MET A 1 115 ? -0.084 -10.969 0.001 1.00 94.56 115 MET A O 1
ATOM 899 N N . THR A 1 116 ? 0.188 -8.740 -0.113 1.00 93.06 116 THR A N 1
ATOM 900 C CA . THR A 1 116 ? 0.753 -8.573 1.227 1.00 93.06 116 THR A CA 1
ATOM 901 C C . THR A 1 116 ? 0.163 -7.359 1.939 1.00 93.06 116 THR A C 1
ATOM 903 O O . THR A 1 116 ? -0.330 -6.416 1.315 1.00 93.06 116 THR A O 1
ATOM 906 N N . TYR A 1 117 ? 0.227 -7.371 3.268 1.00 91.19 117 TYR A N 1
ATOM 907 C CA . TYR A 1 117 ? -0.111 -6.215 4.089 1.00 91.19 117 TYR A CA 1
ATOM 908 C C . TYR A 1 117 ? 1.122 -5.333 4.265 1.00 91.19 117 TYR A C 1
ATOM 910 O O . TYR A 1 117 ? 2.032 -5.679 5.013 1.00 91.19 117 TYR A O 1
ATOM 918 N N . LEU A 1 118 ? 1.118 -4.151 3.647 1.00 90.75 118 LEU A N 1
ATOM 919 C CA . LEU A 1 118 ? 2.141 -3.131 3.898 1.00 90.75 118 LEU A CA 1
ATOM 920 C C . LEU A 1 118 ? 1.973 -2.502 5.289 1.00 90.75 118 LEU A C 1
ATOM 922 O O . LEU A 1 118 ? 2.943 -2.130 5.948 1.00 90.75 118 LEU A O 1
ATOM 926 N N . LYS A 1 119 ? 0.723 -2.368 5.739 1.00 88.81 119 LYS A N 1
ATOM 927 C CA . LYS A 1 119 ? 0.368 -1.907 7.082 1.00 88.81 119 LYS A CA 1
ATOM 928 C C . LYS A 1 119 ? -0.835 -2.691 7.583 1.00 88.81 119 LYS A C 1
ATOM 930 O O . LYS A 1 119 ? -1.850 -2.784 6.893 1.00 88.81 119 LYS A O 1
ATOM 935 N N . LEU A 1 120 ? -0.721 -3.211 8.800 1.00 87.44 120 LEU A N 1
ATOM 936 C CA . LEU A 1 120 ? -1.833 -3.839 9.506 1.00 87.44 120 LEU A CA 1
ATOM 937 C C . LEU A 1 120 ? -2.806 -2.769 10.022 1.00 87.44 120 LEU A C 1
ATOM 939 O O . LEU A 1 120 ? -2.396 -1.669 10.403 1.00 87.44 120 LEU A O 1
ATOM 943 N N . GLY A 1 121 ? -4.097 -3.097 10.011 1.00 83.56 121 GLY A N 1
ATOM 944 C CA . GLY A 1 121 ? -5.129 -2.269 10.620 1.00 83.56 121 GLY A CA 1
ATOM 945 C C . GLY A 1 121 ? -5.025 -2.297 12.145 1.00 83.56 121 GLY A C 1
ATOM 946 O O . GLY A 1 121 ? -4.442 -3.224 12.709 1.00 83.56 121 GLY A O 1
ATOM 947 N N . ARG A 1 122 ? -5.575 -1.274 12.813 1.00 73.69 122 ARG A N 1
ATOM 948 C CA . ARG A 1 122 ? -5.569 -1.203 14.291 1.00 73.69 122 ARG A CA 1
ATOM 949 C C . ARG A 1 122 ? -6.419 -2.301 14.936 1.00 73.69 122 ARG A C 1
ATOM 951 O O . ARG A 1 122 ? -6.054 -2.774 16.003 1.00 73.69 122 ARG A O 1
ATOM 958 N N . ASP A 1 123 ? -7.472 -2.739 14.247 1.00 68.75 123 ASP A N 1
ATOM 959 C CA . ASP A 1 123 ? -8.416 -3.761 14.719 1.00 68.75 123 ASP A CA 1
ATOM 960 C C . ASP A 1 123 ? -8.103 -5.143 14.125 1.00 68.75 123 ASP A C 1
ATOM 962 O O . ASP A 1 123 ? -8.991 -5.955 13.856 1.00 68.75 123 ASP A O 1
ATOM 966 N N . ASN A 1 124 ? -6.829 -5.420 13.852 1.00 61.47 124 ASN A N 1
ATOM 967 C CA . ASN A 1 124 ? -6.442 -6.730 13.358 1.00 61.47 124 ASN A CA 1
ATOM 968 C C . ASN A 1 124 ? -6.383 -7.708 14.540 1.00 61.47 124 ASN A C 1
ATOM 970 O O . ASN A 1 124 ? -5.767 -7.421 15.561 1.00 61.47 124 ASN A O 1
ATOM 974 N N . LEU A 1 125 ? -6.960 -8.907 14.384 1.00 55.97 125 LEU A N 1
ATOM 975 C CA . LEU A 1 125 ? -6.945 -9.968 15.410 1.00 55.97 125 LEU A CA 1
ATOM 976 C C . LEU A 1 125 ? -5.540 -10.204 16.002 1.00 55.97 125 LEU A C 1
ATOM 978 O O . LEU A 1 125 ? -5.404 -10.492 17.186 1.00 55.97 125 LEU A O 1
ATOM 982 N N . LEU A 1 126 ? -4.494 -10.022 15.190 1.00 54.00 126 LEU A N 1
ATOM 983 C CA . LEU A 1 126 ? -3.095 -10.124 15.606 1.00 54.00 126 LEU A CA 1
ATOM 984 C C . LEU A 1 126 ? -2.629 -8.974 16.522 1.00 54.00 126 LEU A C 1
ATOM 986 O O . LEU A 1 126 ? -1.870 -9.241 17.446 1.00 54.00 126 LEU A O 1
ATOM 990 N N . SER A 1 127 ? -3.053 -7.718 16.326 1.00 56.75 127 SER A N 1
ATOM 991 C CA . SER A 1 127 ? -2.662 -6.633 17.248 1.00 56.75 127 SER A CA 1
ATOM 992 C C . SER A 1 127 ? -3.364 -6.766 18.594 1.00 56.75 127 SER A C 1
ATOM 994 O O . SER A 1 127 ? -2.743 -6.515 19.619 1.00 56.75 127 SER A O 1
ATOM 996 N N . ASN A 1 128 ? -4.608 -7.250 18.607 1.00 56.78 128 ASN A N 1
ATOM 997 C CA . ASN A 1 128 ? -5.334 -7.527 19.847 1.00 56.78 128 ASN A CA 1
ATOM 998 C C . ASN A 1 128 ? -4.736 -8.712 20.619 1.00 56.78 128 ASN A C 1
ATOM 1000 O O . ASN A 1 128 ? -4.693 -8.675 21.844 1.00 56.78 128 ASN A O 1
ATOM 1004 N N . MET A 1 129 ? -4.245 -9.746 19.923 1.00 53.88 129 MET A N 1
ATOM 1005 C CA . MET A 1 129 ? -3.584 -10.889 20.571 1.00 53.88 129 MET A CA 1
ATOM 1006 C C . MET A 1 129 ? -2.185 -10.562 21.106 1.00 53.88 129 MET A C 1
ATOM 1008 O O . MET A 1 129 ? -1.783 -11.131 22.117 1.00 53.88 129 MET A O 1
ATOM 1012 N N . TYR A 1 130 ? -1.442 -9.666 20.447 1.00 60.19 130 TYR A N 1
ATOM 1013 C CA . TYR A 1 130 ? -0.048 -9.362 20.802 1.00 60.19 130 TYR A CA 1
ATOM 1014 C C . TYR A 1 130 ? 0.177 -7.972 21.409 1.00 60.19 130 TYR A C 1
ATOM 1016 O O . TYR A 1 130 ? 1.330 -7.630 21.648 1.00 60.19 130 TYR A O 1
ATOM 1024 N N . GLY A 1 131 ? -0.881 -7.190 21.655 1.00 52.78 131 GLY A N 1
ATOM 1025 C CA . GLY A 1 131 ? -0.845 -5.910 22.367 1.00 52.78 131 GLY A CA 1
ATOM 1026 C C . GLY A 1 131 ? 0.279 -4.972 21.918 1.00 52.78 131 GLY A C 1
ATOM 1027 O O . GLY A 1 131 ? 1.320 -4.899 22.569 1.00 52.78 131 GLY A O 1
ATOM 1028 N N . ARG A 1 132 ? 0.066 -4.236 20.825 1.00 48.06 132 ARG A N 1
ATOM 1029 C CA . ARG A 1 132 ? 0.859 -3.037 20.510 1.00 48.06 132 ARG A CA 1
ATOM 1030 C C . ARG A 1 132 ? 0.007 -1.786 20.586 1.00 48.06 132 ARG A C 1
ATOM 1032 O O . ARG A 1 132 ? -1.134 -1.849 20.081 1.00 48.06 132 ARG A O 1
#